Protein AF-C9J0I5-F1 (afdb_monomer)

Secondary structure (DSSP, 8-state):
--HHHHHHHHHHHT--GGGTGGGGGG-SSHHHHHHHHHHHHHHHHHHHHHHHHHHHHHHS-HHHHHH-TTHHHHHSSSHHHHHHHHHHHHHHHHHHHHHHHHHHHHHHHHTTTTTTSSGGGG---TTS--HHHHHHHHHHHHHHHHT--HHHHTT-

Structure (mmCIF, N/CA/C/O backbone):
data_AF-C9J0I5-F1
#
_entry.id   AF-C9J0I5-F1
#
loop_
_atom_site.group_PDB
_atom_site.id
_atom_site.type_symbol
_atom_site.label_atom_id
_atom_site.label_alt_id
_atom_site.label_comp_id
_atom_site.label_asym_id
_atom_site.label_entity_id
_atom_site.label_seq_id
_atom_site.pdbx_PDB_ins_code
_atom_site.Cartn_x
_atom_site.Cartn_y
_atom_site.Cartn_z
_atom_site.occupancy
_atom_site.B_iso_or_equiv
_atom_site.auth_seq_id
_atom_site.auth_comp_id
_atom_site.auth_asym_id
_atom_site.auth_atom_id
_atom_site.pdbx_PDB_model_num
ATOM 1 N N . MET A 1 1 ? -24.274 11.377 7.595 1.00 68.50 1 MET A N 1
ATOM 2 C CA . MET A 1 1 ? -23.464 10.489 6.732 1.00 68.50 1 MET A CA 1
ATOM 3 C C . MET A 1 1 ? -24.411 9.716 5.842 1.00 68.50 1 MET A C 1
ATOM 5 O O . MET A 1 1 ? -25.382 9.173 6.356 1.00 68.50 1 MET A O 1
ATOM 9 N N . ASN A 1 2 ? -24.151 9.686 4.539 1.00 88.12 2 ASN A N 1
ATOM 10 C CA . ASN A 1 2 ? -25.016 9.014 3.571 1.00 88.12 2 ASN A CA 1
ATOM 11 C C . ASN A 1 2 ? -24.309 7.731 3.111 1.00 88.12 2 ASN A C 1
ATOM 13 O O . ASN A 1 2 ? -23.084 7.645 3.186 1.00 88.12 2 ASN A O 1
ATOM 17 N N . PHE A 1 3 ? -25.047 6.739 2.608 1.00 87.75 3 PHE A N 1
ATOM 18 C CA . PHE A 1 3 ? -24.449 5.489 2.118 1.00 87.75 3 PHE A CA 1
ATOM 19 C C . PHE A 1 3 ? -23.300 5.742 1.124 1.00 87.75 3 PHE A C 1
ATOM 21 O O . PHE A 1 3 ? -22.218 5.183 1.270 1.00 87.75 3 PHE A O 1
ATOM 28 N N . ALA A 1 4 ? -23.499 6.674 0.186 1.00 87.00 4 ALA A N 1
ATOM 29 C CA . ALA A 1 4 ? -22.499 7.039 -0.814 1.00 87.00 4 ALA A CA 1
ATOM 30 C C . ALA A 1 4 ? -21.186 7.566 -0.207 1.00 87.00 4 ALA A C 1
ATOM 32 O O . ALA A 1 4 ? -20.114 7.216 -0.690 1.00 87.00 4 ALA A O 1
ATOM 33 N N . SER A 1 5 ? -21.241 8.358 0.874 1.00 83.25 5 SER A N 1
ATOM 34 C CA . SER A 1 5 ? -20.022 8.874 1.514 1.00 83.25 5 SER A CA 1
ATOM 35 C C . SER A 1 5 ? -19.250 7.772 2.241 1.00 83.25 5 SER A C 1
ATOM 37 O O . SER A 1 5 ? -18.026 7.766 2.213 1.00 83.25 5 SER A O 1
ATOM 39 N N . VAL A 1 6 ? -19.954 6.818 2.861 1.00 86.25 6 VAL A N 1
ATOM 40 C CA . VAL A 1 6 ? -19.314 5.663 3.517 1.00 86.25 6 VAL A CA 1
ATOM 41 C C . VAL A 1 6 ? -18.686 4.739 2.475 1.00 86.25 6 VAL A C 1
ATOM 43 O O . VAL A 1 6 ? -17.546 4.310 2.638 1.00 86.25 6 VAL A O 1
ATOM 46 N N . PHE A 1 7 ? -19.404 4.482 1.379 1.00 86.62 7 PHE A N 1
ATOM 47 C CA . PHE A 1 7 ? -18.900 3.681 0.271 1.00 86.62 7 PHE A CA 1
ATOM 48 C C . PHE A 1 7 ? -17.657 4.303 -0.371 1.00 86.62 7 PHE A C 1
ATOM 50 O O . PHE A 1 7 ? -16.700 3.581 -0.613 1.00 86.62 7 PHE A O 1
ATOM 57 N N . ALA A 1 8 ? -17.630 5.621 -0.596 1.00 85.94 8 ALA A N 1
ATOM 58 C CA . ALA A 1 8 ? -16.474 6.298 -1.187 1.00 85.94 8 ALA A CA 1
ATOM 59 C C . ALA A 1 8 ? -15.196 6.126 -0.343 1.00 85.94 8 ALA A C 1
ATOM 61 O O . ALA A 1 8 ? -14.138 5.801 -0.882 1.00 85.94 8 ALA A O 1
ATOM 62 N N . VAL A 1 9 ? -15.304 6.270 0.983 1.00 84.62 9 VAL A N 1
ATOM 63 C CA . VAL A 1 9 ? -14.169 6.068 1.901 1.00 84.62 9 VAL A CA 1
ATOM 64 C C . VAL A 1 9 ? -13.712 4.606 1.902 1.00 84.62 9 VAL A C 1
ATOM 66 O O . VAL A 1 9 ? -12.516 4.335 1.814 1.00 84.62 9 VAL A O 1
ATOM 69 N N . LEU A 1 10 ? -14.652 3.656 1.947 1.00 85.75 10 LEU A N 1
ATOM 70 C CA . LEU A 1 10 ? -14.333 2.226 1.911 1.00 85.75 10 LEU A CA 1
ATOM 71 C C . LEU A 1 10 ? -13.706 1.809 0.570 1.00 85.75 10 LEU A C 1
ATOM 73 O O . LEU A 1 10 ? -12.757 1.031 0.547 1.00 85.75 10 LEU A O 1
ATOM 77 N N . PHE A 1 11 ? -14.218 2.342 -0.541 1.00 86.44 11 PHE A N 1
ATOM 78 C CA . PHE A 1 11 ? -13.747 2.035 -1.887 1.00 86.44 11 PHE A CA 1
ATOM 79 C C . PHE A 1 11 ? -12.290 2.443 -2.077 1.00 86.44 11 PHE A C 1
ATOM 81 O O . PHE A 1 11 ? -11.522 1.652 -2.620 1.00 86.44 11 PHE A O 1
ATOM 88 N N . ASN A 1 12 ? -11.894 3.616 -1.570 1.00 83.94 12 ASN A N 1
ATOM 89 C CA . ASN A 1 12 ? -10.499 4.055 -1.601 1.00 83.94 12 ASN A CA 1
ATOM 90 C C . ASN A 1 12 ? -9.573 3.028 -0.915 1.00 83.94 12 ASN A C 1
ATOM 92 O O . ASN A 1 12 ? -8.552 2.641 -1.481 1.00 83.94 12 ASN A O 1
ATOM 96 N N . GLY A 1 13 ? -9.990 2.469 0.229 1.00 82.06 13 GLY A N 1
ATOM 97 C CA . GLY A 1 13 ? -9.250 1.406 0.923 1.00 82.06 13 GLY A CA 1
ATOM 98 C C . GLY A 1 13 ? -9.076 0.106 0.123 1.00 82.06 13 GLY A C 1
ATOM 99 O O . GLY A 1 13 ? -8.112 -0.622 0.344 1.00 82.06 13 GLY A O 1
ATOM 100 N N . CYS A 1 14 ? -9.966 -0.172 -0.832 1.00 83.94 14 CYS A N 1
ATOM 101 C CA . CYS A 1 14 ? -9.896 -1.342 -1.715 1.00 83.94 14 CYS A CA 1
ATOM 102 C C . CYS A 1 14 ? -9.103 -1.090 -3.010 1.00 83.94 14 CYS A C 1
ATOM 104 O O . CYS A 1 14 ? -8.940 -2.007 -3.822 1.00 83.94 14 CYS A O 1
ATOM 106 N N . THR A 1 15 ? -8.633 0.138 -3.241 1.00 82.69 15 THR A N 1
ATOM 107 C CA . THR A 1 15 ? -7.784 0.444 -4.397 1.00 82.69 15 THR A CA 1
ATOM 108 C C . THR A 1 15 ? -6.390 -0.185 -4.243 1.00 82.69 15 THR A C 1
ATOM 110 O O . THR A 1 15 ? -6.024 -0.699 -3.189 1.00 82.69 15 THR A O 1
ATOM 113 N N . GLY A 1 16 ? -5.596 -0.205 -5.320 1.00 80.62 16 GLY A N 1
ATOM 114 C CA . GLY A 1 16 ? -4.205 -0.689 -5.270 1.00 80.62 16 GLY A CA 1
ATOM 115 C C . GLY A 1 16 ? -3.961 -2.087 -5.847 1.00 80.62 16 GLY A C 1
ATOM 116 O O . GLY A 1 16 ? -2.824 -2.549 -5.871 1.00 80.62 16 GLY A O 1
ATOM 117 N N . ILE A 1 17 ? -4.983 -2.727 -6.420 1.00 85.12 17 ILE A N 1
ATOM 118 C CA . ILE A 1 17 ? -4.878 -4.020 -7.130 1.00 85.12 17 ILE A CA 1
ATOM 119 C C . ILE A 1 17 ? -3.783 -3.994 -8.220 1.00 85.12 17 ILE A C 1
ATOM 121 O O . ILE A 1 17 ? -3.106 -4.993 -8.464 1.00 85.12 17 ILE A O 1
ATOM 125 N N . MET A 1 18 ? -3.562 -2.832 -8.845 1.00 82.44 18 MET A N 1
ATOM 126 C CA . MET A 1 18 ? -2.569 -2.643 -9.908 1.00 82.44 18 MET A CA 1
ATOM 127 C C . MET A 1 18 ? -1.119 -2.543 -9.410 1.00 82.44 18 MET A C 1
ATOM 129 O O . MET A 1 18 ? -0.202 -2.606 -10.228 1.00 82.44 18 MET A O 1
ATOM 133 N N . ALA A 1 19 ? -0.871 -2.441 -8.099 1.00 78.56 19 ALA A N 1
ATOM 134 C CA . ALA A 1 19 ? 0.490 -2.338 -7.564 1.00 78.56 19 ALA A CA 1
ATOM 135 C C . ALA A 1 19 ? 1.371 -3.537 -7.971 1.00 78.56 19 ALA A C 1
ATOM 137 O O . ALA A 1 19 ? 2.539 -3.354 -8.308 1.00 78.56 19 ALA A O 1
ATOM 138 N N . GLY A 1 20 ? 0.797 -4.746 -8.032 1.00 77.12 20 GLY A N 1
ATOM 139 C CA . GLY A 1 20 ? 1.503 -5.944 -8.503 1.00 77.12 20 GLY A CA 1
ATOM 140 C C . GLY A 1 20 ? 1.821 -5.922 -10.005 1.00 77.12 20 GLY A C 1
ATOM 141 O O . GLY A 1 20 ? 2.883 -6.382 -10.421 1.00 77.12 20 GLY A O 1
ATOM 142 N N . ALA A 1 21 ? 0.947 -5.333 -10.825 1.00 81.94 21 ALA A N 1
ATOM 143 C CA . ALA A 1 21 ? 1.158 -5.211 -12.270 1.00 81.94 21 ALA A CA 1
ATOM 144 C C . ALA A 1 21 ? 2.242 -4.174 -12.617 1.00 81.94 21 ALA A C 1
ATOM 146 O O . ALA A 1 21 ? 3.008 -4.373 -13.563 1.00 81.94 21 ALA A O 1
ATOM 147 N N . ASN A 1 22 ? 2.374 -3.118 -11.808 1.00 80.25 22 ASN A N 1
ATOM 148 C CA . ASN A 1 22 ? 3.390 -2.069 -11.978 1.00 80.25 22 ASN A CA 1
ATOM 149 C C . ASN A 1 22 ? 4.833 -2.587 -11.838 1.00 80.25 22 ASN A C 1
ATOM 151 O O . ASN A 1 22 ? 5.783 -1.904 -12.222 1.00 80.25 22 ASN A O 1
ATOM 155 N N . MET A 1 23 ? 5.013 -3.793 -11.294 1.00 77.94 23 MET A N 1
ATOM 156 C CA . MET A 1 23 ? 6.313 -4.445 -11.138 1.00 77.94 23 MET A CA 1
ATOM 157 C C . MET A 1 23 ? 6.523 -5.615 -12.107 1.00 77.94 23 MET A C 1
ATOM 159 O O . MET A 1 23 ? 7.540 -6.291 -12.014 1.00 77.94 23 MET A O 1
ATOM 163 N N . SER A 1 24 ? 5.605 -5.823 -13.059 1.00 80.19 24 SER A N 1
ATOM 164 C CA . SER A 1 24 ? 5.582 -6.956 -14.001 1.00 80.19 24 SER A CA 1
ATOM 165 C C . SER A 1 24 ? 6.903 -7.231 -14.725 1.00 80.19 24 SER A C 1
ATOM 167 O O . SER A 1 24 ? 7.246 -8.395 -14.914 1.00 80.19 24 SER A O 1
ATOM 169 N N . GLY A 1 25 ? 7.668 -6.191 -15.072 1.00 77.00 25 GLY A N 1
ATOM 170 C CA . GLY A 1 25 ? 8.969 -6.319 -15.743 1.00 77.00 25 GLY A CA 1
ATOM 171 C C . GLY A 1 25 ? 10.088 -6.943 -14.898 1.00 77.00 25 GLY A C 1
ATOM 172 O O . GLY A 1 25 ? 11.123 -7.304 -15.447 1.00 77.00 25 GLY A O 1
ATOM 173 N N . GLU A 1 26 ? 9.891 -7.084 -13.586 1.00 78.56 26 GLU A N 1
ATOM 174 C CA . GLU A 1 26 ? 10.854 -7.696 -12.656 1.00 78.56 26 GLU A CA 1
ATOM 175 C C . GLU A 1 26 ? 10.429 -9.095 -12.187 1.00 78.56 26 GLU A C 1
ATOM 177 O O . GLU A 1 26 ? 11.169 -9.760 -11.460 1.00 78.56 26 GLU A O 1
ATOM 182 N N . LEU A 1 27 ? 9.242 -9.566 -12.583 1.00 85.38 27 LEU A N 1
ATOM 183 C CA . LEU A 1 27 ? 8.798 -10.913 -12.245 1.00 85.38 27 LEU A CA 1
ATOM 184 C C . LEU A 1 27 ? 9.441 -11.946 -13.169 1.00 85.38 27 LEU A C 1
ATOM 186 O O . LEU A 1 27 ? 9.530 -11.757 -14.377 1.00 85.38 27 LEU A O 1
ATOM 190 N N . LYS A 1 28 ? 9.798 -13.097 -12.589 1.00 86.44 28 LYS A N 1
ATOM 191 C CA . LYS A 1 28 ? 10.285 -14.260 -13.340 1.00 86.44 28 LYS A CA 1
ATOM 192 C C . LYS A 1 28 ? 9.255 -14.761 -14.365 1.00 86.44 28 LYS A C 1
ATOM 194 O O . LYS A 1 28 ? 9.629 -15.030 -15.496 1.00 86.44 28 LYS A O 1
ATOM 199 N N . ASP A 1 29 ? 7.979 -14.847 -13.968 1.00 91.69 29 ASP A N 1
ATOM 200 C CA . ASP A 1 29 ? 6.869 -15.358 -14.792 1.00 91.69 29 ASP A CA 1
ATOM 201 C C . ASP A 1 29 ? 5.603 -14.477 -14.643 1.00 91.69 29 ASP A C 1
ATOM 203 O O . ASP A 1 29 ? 4.659 -14.842 -13.926 1.00 91.69 29 ASP A O 1
ATOM 207 N N . PRO A 1 30 ? 5.544 -13.298 -15.293 1.00 88.50 30 PRO A N 1
ATOM 208 C CA . PRO A 1 30 ? 4.487 -12.307 -15.063 1.00 88.50 30 PRO A CA 1
ATOM 209 C C . PRO A 1 30 ? 3.085 -12.819 -15.428 1.00 88.50 30 PRO A C 1
ATOM 211 O O . PRO A 1 30 ? 2.136 -12.591 -14.678 1.00 88.50 30 PRO A O 1
ATOM 214 N N . SER A 1 31 ? 2.954 -13.575 -16.524 1.00 89.62 31 SER A N 1
ATOM 215 C CA . SER A 1 31 ? 1.661 -14.048 -17.046 1.00 89.62 31 SER A CA 1
ATOM 216 C C . SER A 1 31 ? 0.891 -14.952 -16.080 1.00 89.62 31 SER A C 1
ATOM 218 O O . SER A 1 31 ? -0.332 -15.024 -16.155 1.00 89.62 31 SER A O 1
ATOM 220 N N . ARG A 1 32 ? 1.587 -15.638 -15.164 1.00 91.06 32 ARG A N 1
ATOM 221 C CA . ARG A 1 32 ? 0.963 -16.485 -14.135 1.00 91.06 32 ARG A CA 1
ATOM 222 C C . ARG A 1 32 ? 0.955 -15.815 -12.764 1.00 91.06 32 ARG A C 1
ATOM 224 O O . ARG A 1 32 ? -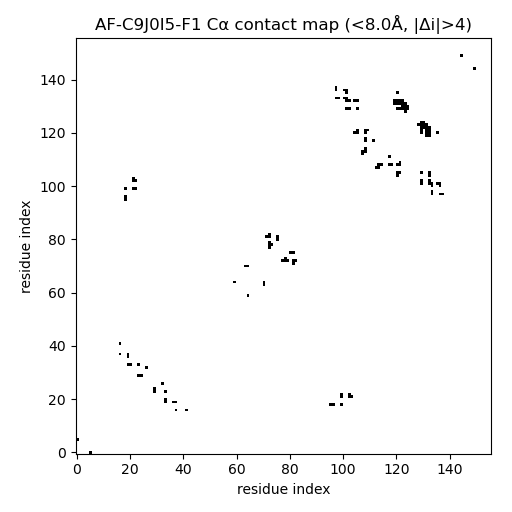0.022 -15.947 -12.030 1.00 91.06 32 ARG A O 1
ATOM 231 N N . ALA A 1 33 ? 2.029 -15.113 -12.412 1.00 91.50 33 ALA A N 1
ATOM 232 C CA . ALA A 1 33 ? 2.194 -14.550 -11.079 1.00 91.50 33 ALA A CA 1
ATOM 233 C C . ALA A 1 33 ? 1.265 -13.356 -10.809 1.00 91.50 33 ALA A C 1
ATOM 235 O O . ALA A 1 33 ? 0.742 -13.254 -9.702 1.00 91.50 33 ALA A O 1
ATOM 236 N N . ILE A 1 34 ? 1.006 -12.501 -11.806 1.00 92.06 34 ILE A N 1
ATOM 237 C CA . ILE A 1 34 ? 0.085 -11.362 -11.662 1.00 92.06 34 ILE A CA 1
ATOM 238 C C . ILE A 1 34 ? -1.342 -11.839 -11.345 1.00 92.06 34 ILE A C 1
ATOM 240 O O . ILE A 1 34 ? -1.840 -11.487 -10.277 1.00 92.06 34 ILE A O 1
ATOM 244 N N . PRO A 1 35 ? -2.007 -12.668 -12.180 1.00 91.88 35 PRO A N 1
ATOM 245 C CA . PRO A 1 35 ? -3.392 -13.053 -11.909 1.00 91.88 35 PRO A CA 1
ATOM 246 C C . PRO A 1 35 ? -3.532 -13.840 -10.603 1.00 91.88 35 PRO A C 1
ATOM 248 O O . PRO A 1 35 ? -4.456 -13.587 -9.832 1.00 91.88 35 PRO A O 1
ATOM 251 N N . LEU A 1 36 ? -2.602 -14.756 -10.315 1.00 92.81 36 LEU A N 1
ATOM 252 C CA . LEU A 1 36 ? -2.660 -15.563 -9.099 1.00 92.81 36 LEU A CA 1
ATOM 253 C C . LEU A 1 36 ? -2.421 -14.713 -7.843 1.00 92.81 36 LEU A C 1
ATOM 255 O O . LEU A 1 36 ? -3.184 -14.808 -6.885 1.00 92.81 36 LEU A O 1
ATOM 259 N N . GLY A 1 37 ? -1.396 -13.857 -7.860 1.00 92.75 37 GLY A N 1
ATOM 260 C CA . GLY A 1 37 ? -1.078 -12.973 -6.742 1.00 92.75 37 GLY A CA 1
ATOM 261 C C . GLY A 1 37 ? -2.207 -11.989 -6.455 1.00 92.75 37 GLY A C 1
ATOM 262 O O . GLY A 1 37 ? -2.608 -11.835 -5.304 1.00 92.75 37 GLY A O 1
ATOM 263 N N . THR A 1 38 ? -2.776 -11.382 -7.498 1.00 92.75 38 THR A N 1
ATOM 264 C CA . THR A 1 38 ? -3.878 -10.429 -7.360 1.00 92.75 38 THR A CA 1
ATOM 265 C C . THR A 1 38 ? -5.139 -11.074 -6.782 1.00 92.75 38 THR A C 1
ATOM 267 O O . THR A 1 38 ? -5.712 -10.527 -5.843 1.00 92.75 38 THR A O 1
ATOM 270 N N . ILE A 1 39 ? -5.566 -12.236 -7.288 1.00 93.25 39 ILE A N 1
ATOM 271 C CA . ILE A 1 39 ? -6.778 -12.911 -6.789 1.00 93.25 39 ILE A CA 1
ATOM 272 C C . ILE A 1 39 ? -6.604 -13.332 -5.327 1.00 93.25 39 ILE A C 1
ATOM 274 O O . ILE A 1 39 ? -7.499 -13.103 -4.512 1.00 93.25 39 ILE A O 1
ATOM 278 N N . VAL A 1 40 ? -5.448 -13.906 -4.977 1.00 94.56 40 VAL A N 1
ATOM 279 C CA . VAL A 1 40 ? -5.157 -14.319 -3.595 1.00 94.56 40 VAL A CA 1
ATOM 280 C C . VAL A 1 40 ? -5.112 -13.108 -2.662 1.00 94.56 40 VAL A C 1
ATOM 282 O O . VAL A 1 40 ? -5.695 -13.161 -1.581 1.00 94.56 40 VAL A O 1
ATOM 285 N N . ALA A 1 41 ? -4.484 -12.006 -3.082 1.00 92.62 41 ALA A N 1
ATOM 286 C CA . ALA A 1 41 ? -4.425 -10.781 -2.290 1.00 92.62 41 ALA A CA 1
ATOM 287 C C . ALA A 1 41 ? -5.820 -10.191 -2.039 1.00 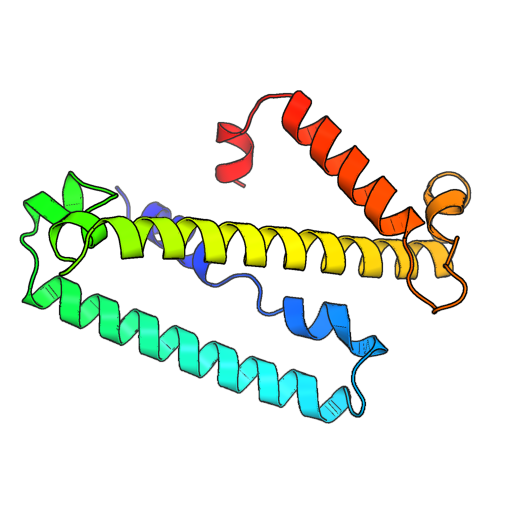92.62 41 ALA A C 1
ATOM 289 O O . ALA A 1 41 ? -6.142 -9.880 -0.895 1.00 92.62 41 ALA A O 1
ATOM 290 N N . VAL A 1 42 ? -6.663 -10.094 -3.074 1.00 92.62 42 VAL A N 1
ATOM 291 C CA . VAL A 1 42 ? -8.040 -9.581 -2.952 1.00 92.62 42 VAL A CA 1
ATOM 292 C C . VAL A 1 42 ? -8.895 -10.479 -2.058 1.00 92.62 42 VAL A C 1
ATOM 294 O O . VAL A 1 42 ? -9.627 -9.981 -1.206 1.00 92.62 42 VAL A O 1
ATOM 297 N N . ALA A 1 43 ? -8.794 -11.802 -2.207 1.00 94.31 43 ALA A N 1
ATOM 298 C CA . ALA A 1 43 ? -9.525 -12.736 -1.353 1.00 94.31 43 ALA A CA 1
ATOM 299 C C . ALA A 1 43 ? -9.091 -12.619 0.118 1.00 94.31 43 ALA A C 1
ATOM 301 O O . ALA A 1 43 ? -9.932 -12.618 1.019 1.00 94.31 43 ALA A O 1
ATOM 302 N N . TYR A 1 44 ? -7.786 -12.479 0.361 1.00 94.81 44 TYR A N 1
ATOM 303 C CA . TYR A 1 44 ? -7.234 -12.319 1.702 1.00 94.81 44 TYR A CA 1
ATOM 304 C C . TYR A 1 44 ? -7.681 -11.006 2.359 1.00 94.81 44 TYR A C 1
ATOM 306 O O . TYR A 1 44 ? -8.171 -11.029 3.488 1.00 94.81 44 TYR A O 1
ATOM 314 N N . THR A 1 45 ? -7.574 -9.867 1.666 1.00 93.31 45 THR A N 1
ATOM 315 C CA . THR A 1 45 ? -8.003 -8.571 2.220 1.00 93.31 45 THR A CA 1
ATOM 316 C C . THR A 1 45 ? -9.507 -8.526 2.459 1.00 93.31 45 THR A C 1
ATOM 318 O O . THR A 1 45 ? -9.936 -8.053 3.511 1.00 93.31 45 THR A O 1
ATOM 321 N N . PHE A 1 46 ? -10.305 -9.091 1.548 1.00 93.00 46 PHE A N 1
ATOM 322 C CA . PHE A 1 46 ? -11.748 -9.230 1.730 1.00 93.00 46 PHE A CA 1
ATOM 323 C C . PHE A 1 46 ? -12.083 -10.017 3.002 1.00 93.00 46 PHE A C 1
ATOM 325 O O . PHE A 1 46 ? -12.884 -9.561 3.820 1.00 93.00 46 PHE A O 1
ATOM 332 N N . PHE A 1 47 ? -11.432 -11.165 3.210 1.00 96.12 47 PHE A N 1
ATOM 333 C CA . PHE A 1 47 ? -11.635 -11.975 4.409 1.00 96.12 47 PHE A CA 1
ATOM 334 C C . PHE A 1 47 ? -11.267 -11.214 5.690 1.00 96.12 47 PHE A C 1
ATOM 336 O O . PHE A 1 47 ? -12.047 -11.203 6.642 1.00 96.12 47 PHE A O 1
ATOM 343 N N . VAL A 1 48 ? -10.117 -10.533 5.708 1.00 94.50 48 VAL A N 1
ATOM 344 C CA . VAL A 1 48 ? -9.669 -9.743 6.867 1.00 94.50 48 VAL A CA 1
ATOM 345 C C . VAL A 1 48 ? -10.644 -8.601 7.179 1.00 94.50 48 VAL A C 1
ATOM 347 O O . VAL A 1 48 ? -10.979 -8.397 8.345 1.00 94.50 48 VAL A O 1
ATOM 350 N N . TYR A 1 49 ? -11.149 -7.887 6.169 1.00 92.62 49 TYR A N 1
ATOM 351 C CA . TYR A 1 49 ? -12.131 -6.817 6.373 1.00 92.62 49 TYR A CA 1
ATOM 352 C C . TYR A 1 49 ? -13.460 -7.328 6.927 1.00 92.62 49 TYR A C 1
ATOM 354 O O . TYR A 1 49 ? -13.991 -6.733 7.865 1.00 92.62 49 TYR A O 1
ATOM 362 N N . VAL A 1 50 ? -13.976 -8.443 6.404 1.00 94.25 50 VAL A N 1
ATOM 363 C CA . VAL A 1 50 ? -15.209 -9.061 6.915 1.00 94.25 50 VAL A CA 1
ATOM 364 C C . VAL A 1 50 ? -15.022 -9.533 8.358 1.00 94.25 50 VAL A C 1
ATOM 366 O O . VAL A 1 50 ? -15.882 -9.286 9.204 1.00 94.25 50 VAL A O 1
ATOM 369 N N . LEU A 1 51 ? -13.886 -10.162 8.663 1.00 95.50 51 LEU A N 1
ATOM 370 C CA . LEU A 1 51 ? -13.571 -10.614 10.014 1.00 95.50 51 LEU A CA 1
ATOM 371 C C . LEU A 1 51 ? -13.518 -9.440 11.003 1.00 95.50 51 LEU A C 1
ATOM 373 O O . LEU A 1 51 ? -14.161 -9.497 12.050 1.00 95.50 51 LEU A O 1
ATOM 377 N N . LEU A 1 52 ? -12.801 -8.364 10.663 1.00 92.06 52 LEU A N 1
ATOM 378 C CA . LEU A 1 52 ? -12.723 -7.167 11.505 1.00 92.06 52 LEU A CA 1
ATOM 379 C C . LEU A 1 52 ? -14.093 -6.510 11.691 1.00 92.06 52 LEU A C 1
ATOM 381 O O . LEU A 1 52 ? -14.424 -6.127 12.809 1.00 92.06 52 LEU A O 1
ATOM 385 N N . PHE A 1 53 ? -14.910 -6.436 10.636 1.00 91.44 53 PHE A N 1
ATOM 386 C CA . PHE A 1 53 ? -16.269 -5.902 10.721 1.00 91.44 53 PHE A CA 1
ATOM 387 C C . PHE A 1 53 ? -17.114 -6.653 11.758 1.00 91.44 53 PHE A C 1
ATOM 389 O O . PHE A 1 53 ? -17.709 -6.027 12.636 1.00 91.44 53 PHE A O 1
ATOM 396 N N . PHE A 1 54 ? -17.127 -7.989 11.707 1.00 94.00 54 PHE A N 1
ATOM 397 C CA . PHE A 1 54 ? -17.870 -8.789 12.681 1.00 94.00 54 PHE A CA 1
ATOM 398 C C . PHE A 1 54 ? -17.301 -8.648 14.097 1.00 94.00 54 PHE A C 1
ATOM 400 O O . PHE A 1 54 ? -18.060 -8.403 15.033 1.00 94.00 54 PHE A O 1
ATOM 407 N N . LEU A 1 55 ? -15.979 -8.745 14.269 1.00 92.38 55 LEU A N 1
ATOM 408 C CA . LEU A 1 55 ? -15.344 -8.638 15.587 1.00 92.38 55 LEU A CA 1
ATOM 409 C C . LEU A 1 55 ? -15.601 -7.277 16.248 1.00 92.38 55 LEU A C 1
ATOM 411 O O . LEU A 1 55 ? -15.978 -7.227 17.422 1.00 92.38 55 LEU A O 1
ATOM 415 N N . SER A 1 56 ? -15.453 -6.182 15.500 1.00 89.94 56 SER A N 1
ATOM 416 C CA . SER A 1 56 ? -15.751 -4.835 15.992 1.00 89.94 56 SER A CA 1
ATOM 417 C C . SER A 1 56 ? -17.241 -4.652 16.280 1.00 89.94 56 SER A C 1
ATOM 419 O O . SER A 1 56 ? -17.580 -4.044 17.291 1.00 89.94 56 SER A O 1
ATOM 421 N N . SER A 1 57 ? -18.136 -5.222 15.465 1.00 90.12 57 SER A N 1
ATOM 422 C CA . SER A 1 57 ? -19.582 -5.124 15.698 1.00 90.12 57 SER A CA 1
ATOM 423 C C . SER A 1 57 ? -20.056 -5.877 16.945 1.00 90.12 57 SER A C 1
ATOM 425 O O . SER A 1 57 ? -21.048 -5.461 17.538 1.00 90.12 57 SER A O 1
ATOM 427 N N . PHE A 1 58 ? -19.406 -6.981 17.328 1.00 89.88 58 PHE A N 1
ATOM 428 C CA . PHE A 1 58 ? -19.774 -7.740 18.531 1.00 89.88 58 PHE A CA 1
ATOM 429 C C . PHE A 1 58 ? -19.129 -7.205 19.816 1.00 89.88 58 PHE A C 1
ATOM 431 O O . PHE A 1 58 ? -19.647 -7.464 20.898 1.00 89.88 58 PHE A O 1
ATOM 438 N N . THR A 1 59 ? -18.008 -6.485 19.708 1.00 88.19 59 THR A N 1
ATOM 439 C CA . THR A 1 59 ? -17.187 -6.094 20.869 1.00 88.19 59 THR A CA 1
ATOM 440 C C . THR A 1 59 ? -17.313 -4.612 21.232 1.00 88.19 59 THR A C 1
ATOM 442 O O . THR A 1 59 ? -17.102 -4.256 22.389 1.00 88.19 59 THR A O 1
ATOM 445 N N . CYS A 1 60 ? -17.622 -3.729 20.276 1.00 86.81 60 CYS A N 1
ATOM 446 C CA . CYS A 1 60 ? -17.571 -2.279 20.484 1.00 86.81 60 CYS A CA 1
ATOM 447 C C . CYS A 1 60 ? -18.959 -1.635 20.543 1.00 86.81 60 CYS A C 1
ATOM 449 O O . CYS A 1 60 ? -19.825 -1.914 19.713 1.00 86.81 60 CYS A O 1
ATOM 451 N N . ASP A 1 61 ? -19.131 -0.692 21.473 1.00 88.69 61 ASP A N 1
ATOM 452 C CA . ASP A 1 61 ? -20.329 0.139 21.546 1.00 88.69 61 ASP A CA 1
ATOM 453 C C . ASP A 1 61 ? -20.451 1.086 20.348 1.00 88.69 61 ASP A C 1
ATOM 455 O O . ASP A 1 61 ? -19.472 1.625 19.819 1.00 88.69 61 ASP A O 1
ATOM 459 N N . ARG A 1 62 ? -21.698 1.346 19.946 1.00 85.88 62 ARG A N 1
ATOM 460 C CA . ARG A 1 62 ? -22.005 2.188 18.783 1.00 85.88 62 ARG A CA 1
ATOM 461 C C . ARG A 1 62 ? -21.537 3.635 18.955 1.00 85.88 62 ARG A C 1
ATOM 463 O O . ARG A 1 62 ? -21.185 4.265 17.965 1.00 85.88 62 ARG A O 1
ATOM 470 N N . THR A 1 63 ? -21.543 4.151 20.181 1.00 85.31 63 THR A N 1
ATOM 471 C CA . THR A 1 63 ? -21.072 5.507 20.500 1.00 85.31 63 THR A CA 1
ATOM 472 C C . THR A 1 63 ? -19.564 5.621 20.299 1.00 85.31 63 THR A C 1
ATOM 474 O O . THR A 1 63 ? -19.112 6.518 19.593 1.00 85.31 63 THR A O 1
ATOM 477 N N . LEU A 1 64 ? -18.797 4.644 20.796 1.00 86.31 64 LEU A N 1
ATOM 478 C CA . LEU A 1 64 ? -17.345 4.577 20.612 1.00 86.31 64 LEU A CA 1
ATOM 479 C C . LEU A 1 64 ? -16.962 4.556 19.122 1.00 86.31 64 LEU A C 1
ATOM 481 O O . LEU A 1 64 ? -16.072 5.288 18.704 1.00 86.31 64 LEU A O 1
ATOM 485 N N . LEU A 1 65 ? -17.671 3.764 18.309 1.00 84.81 65 LEU A N 1
ATOM 486 C CA . LEU A 1 65 ? -17.425 3.657 16.864 1.00 84.81 65 LEU A CA 1
ATOM 487 C C . LEU A 1 65 ? -17.777 4.928 16.070 1.00 84.81 65 LEU A C 1
ATOM 489 O O . LEU A 1 65 ? -17.309 5.086 14.944 1.00 84.81 65 LEU A O 1
ATOM 493 N N . GLN A 1 66 ? -18.636 5.799 16.605 1.00 84.31 66 GLN A N 1
ATOM 494 C CA . GLN A 1 66 ? -19.060 7.033 15.932 1.00 84.31 66 GLN A CA 1
ATOM 495 C C . GLN A 1 66 ? -18.202 8.238 16.309 1.00 84.31 66 GLN A C 1
ATOM 497 O O . GLN A 1 66 ? -18.000 9.119 15.474 1.00 84.31 66 GLN A O 1
ATOM 502 N N . GLU A 1 67 ? -17.725 8.287 17.551 1.00 84.56 67 GLU A N 1
ATOM 503 C CA . GLU A 1 67 ? -17.016 9.450 18.083 1.00 84.56 67 GLU A CA 1
ATOM 504 C C . GLU A 1 67 ? -15.492 9.320 17.974 1.00 84.56 67 GLU A C 1
ATOM 506 O O . GLU A 1 67 ? -14.813 10.334 17.802 1.00 84.56 67 GLU A O 1
ATOM 511 N N . ASP A 1 68 ? -14.945 8.099 18.020 1.00 85.75 68 ASP A N 1
ATOM 512 C CA . ASP A 1 68 ? -13.498 7.878 18.059 1.00 85.75 68 ASP A CA 1
ATOM 513 C C . ASP A 1 68 ? -12.967 7.165 16.802 1.00 85.75 68 ASP A C 1
ATOM 515 O O . ASP A 1 68 ? -13.043 5.945 16.646 1.00 85.75 68 ASP A O 1
ATOM 519 N N . TYR A 1 69 ? -12.333 7.932 15.908 1.00 81.56 69 TYR A N 1
ATOM 520 C CA . TYR A 1 69 ? -11.609 7.389 14.748 1.00 81.56 69 TYR A CA 1
ATOM 521 C C . TYR A 1 69 ? -10.429 6.484 15.144 1.00 81.56 69 TYR A C 1
ATOM 523 O O . TYR A 1 69 ? -9.981 5.654 14.351 1.00 81.56 69 TYR A O 1
ATOM 531 N N . GLY A 1 70 ? -9.911 6.640 16.361 1.00 83.69 70 GLY A N 1
ATOM 532 C CA . GLY A 1 70 ? -8.826 5.861 16.935 1.00 83.69 70 GLY A CA 1
ATOM 533 C C . GLY A 1 70 ? -9.296 4.680 17.780 1.00 83.69 70 GLY A C 1
ATOM 534 O O . GLY A 1 70 ? -8.477 4.168 18.544 1.00 83.69 70 GLY A O 1
ATOM 535 N N . PHE A 1 71 ? -10.551 4.220 17.659 1.00 88.06 71 PHE A N 1
ATOM 536 C CA . PHE A 1 71 ? -11.118 3.195 18.550 1.00 88.06 71 PHE A CA 1
ATOM 537 C C . PHE A 1 71 ? -10.249 1.930 18.670 1.00 88.06 71 PHE A C 1
ATOM 539 O O . PHE A 1 71 ? -10.126 1.375 19.759 1.00 88.06 71 PHE A O 1
ATOM 546 N N . PHE A 1 72 ? -9.545 1.520 17.604 1.00 86.56 72 PHE A N 1
ATOM 547 C CA . PHE A 1 72 ? -8.593 0.399 17.642 1.00 86.56 72 PHE A CA 1
ATOM 548 C C . PHE A 1 72 ? -7.502 0.549 18.713 1.00 86.56 72 PHE A C 1
ATOM 550 O O . PHE A 1 72 ? -7.046 -0.446 19.274 1.00 86.56 72 PHE A O 1
ATOM 557 N N . ARG A 1 73 ? -7.091 1.780 19.035 1.00 86.06 73 ARG A N 1
ATOM 558 C CA . ARG A 1 73 ? -6.130 2.065 20.106 1.00 86.06 73 ARG A CA 1
ATOM 559 C C . ARG A 1 73 ? -6.711 1.767 21.490 1.00 86.06 73 ARG A C 1
ATOM 561 O O . ARG A 1 73 ? -5.956 1.331 22.354 1.00 86.06 73 ARG A O 1
ATOM 568 N N . ALA A 1 74 ? -8.008 2.003 21.690 1.00 82.19 74 ALA A N 1
ATOM 569 C CA . ALA A 1 74 ? -8.687 1.830 22.974 1.00 82.19 74 ALA A CA 1
ATOM 570 C C . ALA A 1 74 ? -8.952 0.351 23.312 1.00 82.19 74 ALA A C 1
ATOM 572 O O . ALA A 1 74 ? -8.861 -0.035 24.472 1.00 82.19 74 ALA A O 1
ATOM 573 N N . ILE A 1 75 ? -9.228 -0.478 22.301 1.00 84.56 75 ILE A N 1
ATOM 574 C CA . ILE A 1 75 ? -9.442 -1.935 22.441 1.00 84.56 75 ILE A CA 1
ATOM 575 C C . ILE A 1 75 ? -8.148 -2.763 22.378 1.00 84.56 75 ILE A C 1
ATOM 577 O O . ILE A 1 75 ? -8.160 -3.946 22.716 1.00 84.56 75 ILE A O 1
ATOM 581 N N . SER A 1 76 ? -7.032 -2.186 21.926 1.00 85.56 76 SER A N 1
ATOM 582 C CA . SER A 1 76 ? -5.761 -2.912 21.824 1.00 85.56 76 SER A CA 1
ATOM 583 C C . SER A 1 76 ? -5.191 -3.254 23.201 1.00 85.56 76 SER A C 1
ATOM 585 O O . SER A 1 76 ? -5.105 -2.395 24.077 1.00 85.56 76 SER A O 1
ATOM 587 N N . LEU A 1 77 ? -4.677 -4.483 23.346 1.00 86.62 77 LEU A N 1
ATOM 588 C CA . LEU A 1 77 ? -3.929 -4.916 24.532 1.00 86.62 77 LEU A CA 1
ATOM 589 C C . LEU A 1 77 ? -2.711 -4.012 24.797 1.00 86.62 77 LEU A C 1
ATOM 591 O O . LEU A 1 77 ? -2.336 -3.782 25.944 1.00 86.62 77 LEU A O 1
ATOM 595 N N . TRP A 1 78 ? -2.102 -3.483 23.727 1.00 90.50 78 TRP A N 1
ATOM 596 C CA . TRP A 1 78 ? -1.003 -2.527 23.812 1.00 90.50 78 TRP A CA 1
ATOM 597 C C . TRP A 1 78 ? -1.206 -1.361 22.823 1.00 90.50 78 TRP A C 1
ATOM 599 O O . TRP A 1 78 ? -0.971 -1.515 21.619 1.00 90.50 78 TRP A O 1
ATOM 609 N N . PRO A 1 79 ? -1.635 -0.174 23.296 1.00 85.19 79 PRO A N 1
ATOM 610 C CA . PRO A 1 79 ? -1.987 0.965 22.438 1.00 85.19 79 PRO A CA 1
ATOM 611 C C . PRO A 1 79 ? -0.905 1.435 21.440 1.00 85.19 79 PRO A C 1
ATOM 613 O O . PRO A 1 79 ? -1.259 1.765 20.306 1.00 85.19 79 PRO A O 1
ATOM 6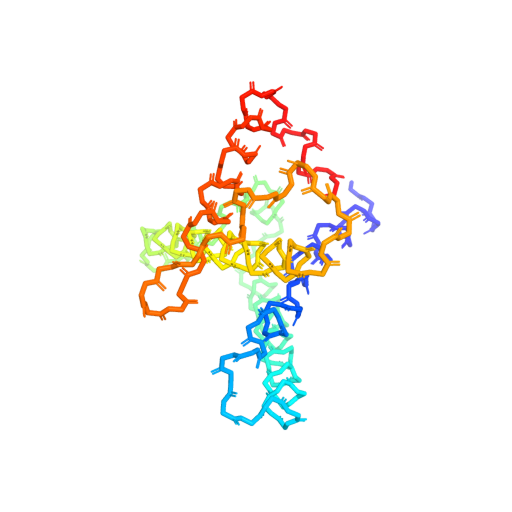16 N N . PRO A 1 80 ? 0.402 1.459 21.782 1.00 90.19 80 PRO A N 1
ATOM 617 C CA . PRO A 1 80 ? 1.458 1.850 20.843 1.00 90.19 80 PRO A CA 1
ATOM 618 C C . PRO A 1 80 ? 1.580 0.937 19.618 1.00 90.19 80 PRO A C 1
ATOM 620 O O . PRO A 1 80 ? 2.006 1.400 18.562 1.00 90.19 80 PRO A O 1
ATOM 623 N N . LEU A 1 81 ? 1.176 -0.334 19.721 1.00 91.06 81 LEU A N 1
ATOM 624 C CA . LEU A 1 81 ? 1.262 -1.291 18.616 1.00 91.06 81 LEU A CA 1
ATOM 625 C C . LEU A 1 81 ? 0.415 -0.848 17.414 1.00 91.06 81 LEU A C 1
ATOM 627 O O . LEU A 1 81 ? 0.850 -0.959 16.270 1.00 91.06 81 LEU A O 1
ATOM 631 N N . VAL A 1 82 ? -0.765 -0.281 17.682 1.00 90.62 82 VAL A N 1
ATOM 632 C CA . VAL A 1 82 ? -1.670 0.239 16.647 1.00 90.62 82 VAL A CA 1
ATOM 633 C C . VAL A 1 82 ? -1.024 1.412 15.914 1.00 90.62 82 VAL A C 1
ATOM 635 O O . VAL A 1 82 ? -1.044 1.459 14.689 1.00 90.62 82 VAL A O 1
ATOM 638 N N . LEU A 1 83 ? -0.381 2.324 16.650 1.00 90.25 83 LEU A N 1
ATOM 639 C CA . LEU A 1 83 ? 0.324 3.462 16.056 1.00 90.25 83 LEU A CA 1
ATOM 640 C C . LEU A 1 83 ? 1.486 3.001 15.173 1.00 90.25 83 LEU A C 1
ATOM 642 O O . LEU A 1 83 ? 1.611 3.466 14.042 1.00 90.25 83 LEU A O 1
ATOM 646 N N . ILE A 1 84 ? 2.298 2.055 15.652 1.00 93.06 84 ILE A N 1
ATOM 647 C CA . ILE A 1 84 ? 3.401 1.479 14.870 1.00 93.06 84 ILE A CA 1
ATOM 648 C C . ILE A 1 84 ? 2.867 0.836 13.584 1.00 93.06 84 ILE A C 1
ATOM 650 O O . ILE A 1 84 ? 3.429 1.065 12.515 1.00 93.06 84 ILE A O 1
ATOM 654 N N . GLY A 1 85 ? 1.760 0.091 13.664 1.00 92.06 85 GLY A N 1
ATOM 655 C CA . GLY A 1 85 ? 1.115 -0.520 12.501 1.00 92.06 85 GLY A CA 1
ATOM 656 C C . GLY A 1 85 ? 0.620 0.506 11.478 1.00 92.06 85 GLY A C 1
ATOM 657 O O . GLY A 1 85 ? 0.852 0.333 10.279 1.00 92.06 85 GLY A O 1
ATOM 658 N N . ILE A 1 86 ? 0.002 1.598 11.939 1.00 91.56 86 ILE A N 1
ATOM 659 C CA . ILE A 1 86 ? -0.449 2.700 11.074 1.00 91.56 86 ILE A CA 1
ATOM 660 C C . ILE A 1 86 ? 0.746 3.331 10.351 1.00 91.56 86 ILE A C 1
ATOM 662 O O . ILE A 1 86 ? 0.719 3.450 9.127 1.00 91.56 86 ILE A O 1
ATOM 666 N N . TYR A 1 87 ? 1.818 3.675 11.073 1.00 92.56 87 TYR A N 1
ATOM 667 C CA . TYR A 1 87 ? 3.017 4.259 10.464 1.00 92.56 87 TYR A CA 1
ATOM 668 C C . TYR A 1 87 ? 3.704 3.297 9.492 1.00 92.56 87 TYR A C 1
ATOM 670 O O . TYR A 1 87 ? 4.065 3.703 8.389 1.00 92.56 87 TYR A O 1
ATOM 678 N N . ALA A 1 88 ? 3.851 2.023 9.861 1.00 94.38 88 ALA A N 1
ATOM 679 C CA . ALA A 1 88 ? 4.464 1.012 9.004 1.00 94.38 88 ALA A CA 1
ATOM 680 C C . ALA A 1 88 ? 3.670 0.813 7.702 1.00 94.38 88 ALA A C 1
ATOM 682 O O . ALA A 1 88 ? 4.253 0.800 6.617 1.00 94.38 88 ALA A O 1
ATOM 683 N N . THR A 1 89 ? 2.340 0.726 7.798 1.00 91.25 89 THR A N 1
ATOM 684 C CA . THR A 1 89 ? 1.458 0.555 6.634 1.00 91.25 89 THR A CA 1
ATOM 685 C C . THR A 1 89 ? 1.470 1.797 5.746 1.00 91.25 89 THR A C 1
ATOM 687 O O . THR A 1 89 ? 1.629 1.676 4.533 1.00 91.25 89 THR A O 1
ATOM 690 N N . ALA A 1 90 ? 1.379 2.994 6.333 1.00 91.44 90 ALA A N 1
ATOM 691 C CA . ALA A 1 90 ? 1.414 4.252 5.589 1.00 91.44 90 ALA A CA 1
ATOM 692 C C . ALA A 1 90 ? 2.747 4.449 4.845 1.00 91.44 90 ALA A C 1
ATOM 694 O O . ALA A 1 90 ? 2.755 4.806 3.665 1.00 91.44 90 ALA A O 1
ATOM 695 N N . LEU A 1 91 ? 3.877 4.164 5.502 1.00 91.81 91 LEU A N 1
ATOM 696 C CA . LEU A 1 91 ? 5.200 4.229 4.877 1.00 91.81 91 LEU A CA 1
ATOM 697 C C . LEU A 1 91 ? 5.347 3.199 3.752 1.00 91.81 91 LEU A C 1
ATOM 699 O O . LEU A 1 91 ? 5.835 3.541 2.675 1.00 91.81 91 LEU A O 1
ATOM 703 N N . SER A 1 92 ? 4.893 1.962 3.974 1.00 91.12 92 SER A N 1
ATOM 704 C CA . SER A 1 92 ? 4.936 0.904 2.960 1.00 91.12 92 SER A CA 1
ATOM 705 C C . SER A 1 92 ? 4.098 1.259 1.725 1.00 91.12 92 SER A C 1
ATOM 707 O O . SER A 1 92 ? 4.597 1.174 0.600 1.00 91.12 92 SER A O 1
ATOM 709 N N . ALA A 1 93 ? 2.867 1.743 1.921 1.00 88.19 93 ALA A N 1
ATOM 710 C CA . ALA A 1 93 ? 1.975 2.156 0.838 1.00 88.19 93 ALA A CA 1
ATOM 711 C C . ALA A 1 93 ? 2.531 3.355 0.047 1.00 88.19 93 ALA A C 1
ATOM 713 O O . ALA A 1 93 ? 2.489 3.362 -1.188 1.00 88.19 93 ALA A O 1
ATOM 714 N N . SER A 1 94 ? 3.112 4.336 0.747 1.00 88.75 94 SER A N 1
ATOM 715 C CA . SER A 1 94 ? 3.760 5.502 0.134 1.00 88.75 94 SER A CA 1
ATOM 716 C C . SER A 1 94 ? 4.966 5.098 -0.720 1.00 88.75 94 SER A C 1
ATOM 718 O O . SER A 1 94 ? 5.059 5.477 -1.889 1.00 88.75 94 SER A O 1
ATOM 720 N N . MET A 1 95 ? 5.846 4.244 -0.188 1.00 87.62 95 MET A N 1
ATOM 721 C CA . MET A 1 95 ? 7.014 3.747 -0.924 1.00 87.62 95 MET A CA 1
ATOM 722 C C . MET A 1 95 ? 6.616 2.904 -2.136 1.00 87.62 95 MET A C 1
ATOM 724 O O . MET A 1 95 ? 7.183 3.079 -3.215 1.00 87.62 95 MET A O 1
ATOM 728 N N . SER A 1 96 ? 5.616 2.031 -1.992 1.00 86.81 96 SER A N 1
ATOM 729 C CA . SER A 1 96 ? 5.096 1.227 -3.103 1.00 86.81 96 SER A CA 1
ATOM 730 C C . SER A 1 96 ? 4.546 2.107 -4.229 1.00 86.81 96 SER A C 1
ATOM 732 O O . SER A 1 96 ? 4.879 1.899 -5.398 1.00 86.81 96 SER A O 1
ATOM 734 N N . SER A 1 97 ? 3.785 3.147 -3.878 1.00 86.69 97 SER A N 1
ATOM 735 C CA . SER A 1 97 ? 3.225 4.102 -4.840 1.00 86.69 97 SER A CA 1
ATOM 736 C C . SER A 1 97 ? 4.310 4.914 -5.549 1.00 86.69 97 SER A C 1
ATOM 738 O O . SER A 1 97 ? 4.257 5.068 -6.768 1.00 86.69 97 SER A O 1
ATOM 740 N N . LEU A 1 98 ? 5.332 5.376 -4.819 1.00 86.81 98 LEU A N 1
ATOM 741 C CA . LEU A 1 98 ? 6.455 6.125 -5.390 1.00 86.81 98 LEU A CA 1
ATOM 742 C C . LEU A 1 98 ? 7.266 5.273 -6.378 1.00 86.81 98 LEU A C 1
ATOM 744 O O . LEU A 1 98 ? 7.560 5.712 -7.494 1.00 86.81 98 LEU A O 1
ATOM 748 N N . ILE A 1 99 ? 7.599 4.040 -5.991 1.00 85.50 99 ILE A N 1
ATOM 749 C CA . ILE A 1 99 ? 8.343 3.110 -6.848 1.00 85.50 99 ILE A CA 1
ATOM 750 C C . ILE A 1 99 ? 7.492 2.725 -8.066 1.00 85.50 99 ILE A C 1
ATOM 752 O O . ILE A 1 99 ? 7.987 2.783 -9.191 1.00 85.50 99 ILE A O 1
ATOM 756 N N . GLY A 1 100 ? 6.210 2.405 -7.878 1.00 85.31 100 GLY A N 1
ATOM 757 C CA . GLY A 1 100 ? 5.289 2.096 -8.974 1.00 85.31 100 GLY A CA 1
ATOM 758 C C . GLY A 1 100 ? 5.168 3.241 -9.983 1.00 85.31 100 GLY A C 1
ATOM 759 O O . GLY A 1 100 ? 5.340 3.021 -11.182 1.00 85.31 100 GLY A O 1
ATOM 760 N N . ALA A 1 101 ? 4.962 4.471 -9.503 1.00 84.69 101 ALA A N 1
ATOM 761 C CA . ALA A 1 101 ? 4.867 5.661 -10.348 1.00 84.69 101 ALA A CA 1
ATOM 762 C C . ALA A 1 101 ? 6.156 5.905 -11.147 1.00 84.69 101 ALA A C 1
ATOM 764 O O . ALA A 1 101 ? 6.098 6.120 -12.357 1.00 84.69 101 ALA A O 1
ATOM 765 N N . SER A 1 102 ? 7.323 5.794 -10.504 1.00 84.88 102 SER A N 1
ATOM 766 C CA . SER A 1 102 ? 8.610 5.982 -11.186 1.00 84.88 102 SER A CA 1
ATOM 767 C C . SER A 1 102 ? 8.852 4.978 -12.319 1.00 84.88 102 SER A C 1
ATOM 769 O O . SER A 1 102 ? 9.414 5.346 -13.350 1.00 84.88 102 SER A O 1
ATOM 771 N N . ARG A 1 103 ? 8.389 3.729 -12.179 1.00 81.69 103 ARG A N 1
ATOM 772 C CA . ARG A 1 103 ? 8.516 2.697 -13.223 1.00 81.69 103 ARG A CA 1
ATOM 773 C C . ARG A 1 103 ? 7.604 2.968 -14.412 1.00 81.69 103 ARG A C 1
ATOM 775 O O . ARG A 1 103 ? 8.054 2.845 -15.547 1.00 81.69 103 ARG A O 1
ATOM 782 N N . ILE A 1 104 ? 6.363 3.387 -14.159 1.00 83.25 104 ILE A N 1
ATOM 783 C CA . ILE A 1 104 ? 5.430 3.808 -15.215 1.00 83.25 104 ILE A CA 1
ATOM 784 C C . ILE A 1 104 ? 6.002 5.019 -15.958 1.00 83.25 104 ILE A C 1
ATOM 786 O O . ILE A 1 104 ? 6.042 5.030 -17.186 1.00 83.25 104 ILE A O 1
ATOM 790 N N . LEU A 1 105 ? 6.505 6.011 -15.218 1.00 82.88 105 LEU A N 1
ATOM 791 C CA . LEU A 1 105 ? 7.128 7.203 -15.786 1.00 82.88 105 LEU A CA 1
ATOM 792 C C . LEU A 1 105 ? 8.354 6.851 -16.640 1.00 82.88 105 LEU A C 1
ATOM 794 O O . LEU A 1 105 ? 8.538 7.409 -17.719 1.00 82.88 105 LEU A O 1
ATOM 798 N N . HIS A 1 106 ? 9.178 5.909 -16.180 1.00 81.50 106 HIS A N 1
ATOM 799 C CA . HIS A 1 106 ? 10.335 5.436 -16.931 1.00 81.50 106 HIS A CA 1
ATOM 800 C C . HIS A 1 106 ? 9.938 4.695 -18.217 1.00 81.50 106 HIS A C 1
ATOM 802 O O . HIS A 1 106 ? 10.540 4.935 -19.263 1.00 81.50 106 HIS A O 1
ATOM 808 N N . ALA A 1 107 ? 8.917 3.833 -18.163 1.00 78.81 107 ALA A N 1
ATOM 809 C CA . ALA A 1 107 ? 8.385 3.160 -19.348 1.00 78.81 107 ALA A CA 1
ATOM 810 C C . ALA A 1 107 ? 7.861 4.180 -20.374 1.00 78.81 107 ALA A C 1
ATOM 812 O O . ALA A 1 107 ? 8.263 4.150 -21.533 1.00 78.81 107 ALA A O 1
ATOM 813 N N . LEU A 1 108 ? 7.089 5.167 -19.917 1.00 79.88 108 LEU A N 1
ATOM 814 C CA . LEU A 1 108 ? 6.581 6.253 -20.756 1.00 79.88 108 LEU A CA 1
ATOM 815 C C . LEU A 1 108 ? 7.704 7.100 -21.381 1.00 79.88 108 LEU A C 1
ATOM 817 O O . LEU A 1 108 ? 7.610 7.508 -22.537 1.00 79.88 108 LEU A O 1
ATOM 821 N N . ALA A 1 109 ? 8.778 7.362 -20.629 1.00 77.62 109 ALA A N 1
ATOM 822 C CA . ALA A 1 109 ? 9.959 8.068 -21.126 1.00 77.62 109 ALA A CA 1
ATOM 823 C C . ALA A 1 109 ? 10.733 7.255 -22.176 1.00 77.62 109 ALA A C 1
ATOM 825 O O . ALA A 1 109 ? 11.373 7.831 -23.056 1.00 77.62 109 ALA A O 1
ATOM 826 N N . ARG A 1 110 ? 10.699 5.921 -22.087 1.00 75.19 110 ARG A N 1
ATOM 827 C CA . ARG A 1 110 ? 11.328 5.026 -23.064 1.00 75.19 110 ARG A CA 1
ATOM 828 C C . ARG A 1 110 ? 10.568 4.991 -24.387 1.00 75.19 110 ARG A C 1
ATOM 830 O O . ARG A 1 110 ? 11.218 4.884 -25.423 1.00 75.19 110 ARG A O 1
ATOM 837 N N . ASP A 1 111 ? 9.250 5.146 -24.337 1.00 80.56 111 ASP A N 1
ATOM 838 C CA . ASP A 1 111 ? 8.375 5.197 -25.513 1.00 80.56 111 ASP A CA 1
ATOM 839 C C . ASP A 1 111 ? 8.411 6.565 -26.234 1.00 80.56 111 ASP A C 1
ATOM 841 O O . ASP A 1 111 ? 7.665 6.784 -27.184 1.00 80.56 111 ASP A O 1
ATOM 845 N N . ASP A 1 112 ? 9.266 7.497 -25.781 1.00 72.50 112 ASP A N 1
ATOM 846 C CA . ASP A 1 112 ? 9.501 8.843 -26.336 1.00 72.50 112 ASP A CA 1
ATOM 847 C C . ASP A 1 112 ? 8.213 9.679 -26.567 1.00 72.50 112 ASP A C 1
ATOM 849 O O . ASP A 1 112 ? 8.230 10.687 -27.274 1.00 72.50 112 ASP A O 1
ATOM 853 N N . LEU A 1 113 ? 7.108 9.334 -25.885 1.00 67.75 113 LEU A N 1
ATOM 854 C CA . LEU A 1 113 ? 5.780 9.949 -26.058 1.00 67.75 113 LEU A CA 1
ATOM 855 C C . LEU A 1 113 ? 5.761 11.467 -25.794 1.00 67.75 113 LEU A C 1
ATOM 857 O O . LEU A 1 113 ? 4.947 12.192 -26.360 1.00 67.75 113 LEU A O 1
ATOM 861 N N . PHE A 1 114 ? 6.649 11.943 -24.918 1.00 65.81 114 PHE A N 1
ATOM 862 C CA . PHE A 1 114 ? 6.715 13.338 -24.464 1.00 65.81 114 PHE A CA 1
ATOM 863 C C . PHE A 1 114 ? 8.082 14.002 -24.708 1.00 65.81 114 PHE A C 1
ATOM 865 O O . PHE A 1 114 ? 8.332 15.091 -24.184 1.00 65.81 114 PHE A O 1
ATOM 872 N N . GLY A 1 115 ? 8.954 13.361 -25.500 1.00 60.16 115 GLY A N 1
ATOM 873 C CA . GLY A 1 115 ? 10.200 13.891 -26.077 1.00 60.16 115 GLY A CA 1
ATOM 874 C C . GLY A 1 115 ? 11.125 14.691 -25.147 1.00 60.16 115 GLY A C 1
ATOM 875 O O . GLY A 1 115 ? 12.127 14.183 -24.658 1.00 60.16 115 GLY A O 1
ATOM 876 N N . VAL A 1 116 ? 10.824 15.973 -24.931 1.00 62.75 116 VAL A N 1
ATOM 877 C CA . VAL A 1 116 ? 11.718 16.952 -24.286 1.00 62.75 116 VAL A CA 1
ATOM 878 C C . VAL A 1 116 ? 11.558 17.005 -22.759 1.00 62.75 116 VAL A C 1
ATOM 880 O O . VAL A 1 116 ? 12.540 17.213 -22.051 1.00 62.75 116 VAL A O 1
ATOM 883 N N . ILE A 1 117 ? 10.352 16.783 -22.224 1.00 64.25 117 ILE A N 1
ATOM 884 C CA . ILE A 1 117 ? 10.074 16.916 -20.777 1.00 64.25 117 ILE A CA 1
ATOM 885 C C . ILE A 1 117 ? 10.446 15.659 -19.976 1.00 64.25 117 ILE A C 1
ATOM 887 O O . ILE A 1 117 ? 10.839 15.770 -18.816 1.00 64.25 117 ILE A O 1
ATOM 891 N N . LEU A 1 118 ? 10.386 14.472 -20.595 1.00 62.28 118 LEU A N 1
ATOM 892 C CA . LEU A 1 118 ? 10.721 13.192 -19.951 1.00 62.28 118 LEU A CA 1
ATOM 893 C C . LEU A 1 118 ? 12.129 12.658 -20.277 1.00 62.28 118 LEU A C 1
ATOM 895 O O . LEU A 1 118 ? 12.534 11.643 -19.712 1.00 62.28 118 LEU A O 1
ATOM 899 N N . ALA A 1 119 ? 12.915 13.355 -21.105 1.00 61.41 119 ALA A N 1
ATOM 900 C CA . ALA A 1 119 ? 14.297 12.985 -21.427 1.00 61.41 119 ALA A CA 1
ATOM 901 C C . ALA A 1 119 ? 15.191 12.654 -20.202 1.00 61.41 119 ALA A C 1
ATOM 903 O O . ALA A 1 119 ? 15.897 11.642 -20.252 1.00 61.41 119 ALA A O 1
ATOM 904 N N . PRO A 1 120 ? 15.160 13.405 -19.076 1.00 63.75 120 PRO A N 1
ATOM 905 C CA . PRO A 1 120 ? 15.978 13.066 -17.907 1.00 63.75 120 PRO A CA 1
ATOM 906 C C . PRO A 1 120 ? 15.497 11.810 -17.158 1.00 63.75 120 PRO A C 1
ATOM 908 O O . PRO A 1 120 ? 16.301 11.155 -16.497 1.00 63.75 120 PRO A O 1
ATOM 911 N N . ALA A 1 121 ? 14.226 11.411 -17.292 1.00 61.34 121 ALA A N 1
ATOM 912 C CA . ALA A 1 121 ? 13.682 10.198 -16.666 1.00 61.34 121 ALA A CA 1
ATOM 913 C C . ALA A 1 121 ? 14.118 8.896 -17.376 1.00 61.34 121 ALA A C 1
ATOM 915 O O . ALA A 1 121 ? 13.904 7.797 -16.855 1.00 61.34 121 ALA A O 1
ATOM 916 N N . LYS A 1 122 ? 14.771 9.006 -18.542 1.00 59.69 122 LYS A N 1
ATOM 917 C CA . LYS A 1 122 ? 15.332 7.881 -19.311 1.00 59.69 122 LYS A CA 1
ATOM 918 C C . LYS A 1 122 ? 16.639 7.341 -18.708 1.00 59.69 122 LYS A C 1
ATOM 920 O O . LYS A 1 122 ? 17.059 6.238 -19.048 1.00 59.69 122 LYS A O 1
ATOM 925 N N . VAL A 1 123 ? 17.280 8.091 -17.804 1.00 67.12 123 VAL A N 1
ATOM 926 C CA . VAL A 1 123 ? 18.571 7.717 -17.208 1.00 67.12 123 VAL A CA 1
ATOM 927 C C . VAL A 1 123 ? 18.397 6.573 -16.205 1.00 67.12 123 VAL A C 1
ATOM 929 O O . VAL A 1 123 ? 17.737 6.709 -15.173 1.00 67.12 123 VAL A O 1
ATOM 932 N N . VAL A 1 124 ? 19.051 5.449 -16.495 1.00 71.44 124 VAL A N 1
ATOM 933 C CA . VAL A 1 124 ? 19.113 4.263 -15.632 1.00 71.44 124 VAL A CA 1
ATOM 934 C C . VAL A 1 124 ? 20.480 4.140 -14.965 1.00 71.44 124 VAL A C 1
ATOM 936 O O . VAL A 1 124 ? 21.504 4.535 -15.523 1.00 71.44 124 VAL A O 1
ATOM 939 N N . SER A 1 125 ? 20.508 3.591 -13.750 1.00 73.25 125 SER A N 1
ATOM 940 C CA . SER A 1 125 ? 21.758 3.206 -13.083 1.00 73.25 125 SER A CA 1
ATOM 941 C C . SER A 1 125 ? 22.355 1.944 -13.725 1.00 73.25 125 SER A C 1
ATOM 943 O O . SER A 1 125 ? 21.654 1.195 -14.406 1.00 73.25 125 SER A O 1
ATOM 945 N N . ARG A 1 126 ? 23.634 1.648 -13.448 1.00 57.31 126 ARG A N 1
ATOM 946 C CA . ARG A 1 126 ? 24.334 0.434 -13.926 1.00 57.31 126 ARG A CA 1
ATOM 947 C C . ARG A 1 126 ? 23.622 -0.879 -13.566 1.00 57.31 126 ARG A C 1
ATOM 949 O O . ARG A 1 126 ? 23.835 -1.874 -14.242 1.00 57.31 126 ARG A O 1
ATOM 956 N N . GLY A 1 127 ? 22.778 -0.877 -12.532 1.00 63.50 127 GLY A N 1
ATOM 957 C CA . GLY A 1 127 ? 21.954 -2.022 -12.123 1.00 63.50 127 GLY A CA 1
ATOM 958 C C . GLY A 1 127 ? 20.549 -2.077 -12.739 1.00 63.50 127 GLY A C 1
ATOM 959 O O . GLY A 1 127 ? 19.724 -2.832 -12.242 1.00 63.50 127 GLY A O 1
ATOM 960 N N . GLY A 1 128 ? 20.229 -1.249 -13.741 1.00 69.50 128 GLY A N 1
ATOM 961 C CA . GLY A 1 128 ? 18.906 -1.227 -14.386 1.00 69.50 128 GLY A CA 1
ATOM 962 C C . GLY A 1 128 ? 17.808 -0.482 -13.613 1.00 69.50 128 GLY A C 1
ATOM 963 O O . GLY A 1 128 ? 16.680 -0.406 -14.086 1.00 69.50 128 GLY A O 1
ATOM 964 N N . ASN A 1 129 ? 18.123 0.107 -12.453 1.00 74.25 129 ASN A N 1
ATOM 965 C CA . ASN A 1 129 ? 17.168 0.873 -11.645 1.00 74.25 129 ASN A CA 1
ATOM 966 C C . ASN A 1 129 ? 17.020 2.327 -12.164 1.00 74.25 129 ASN A C 1
ATOM 968 O O . ASN A 1 129 ? 18.035 3.042 -12.234 1.00 74.25 129 ASN A O 1
ATOM 972 N N . PRO A 1 130 ? 15.800 2.799 -12.499 1.00 76.75 130 PRO A N 1
ATOM 973 C CA . PRO A 1 130 ? 15.545 4.156 -12.991 1.00 76.75 130 PRO A CA 1
ATOM 974 C C . PRO A 1 130 ? 15.509 5.198 -11.856 1.00 76.75 130 PRO A C 1
ATOM 976 O O . PRO A 1 130 ? 14.478 5.795 -11.548 1.00 76.75 130 PRO A O 1
ATOM 979 N N . TRP A 1 131 ? 16.662 5.455 -11.232 1.00 78.88 131 TRP A N 1
ATOM 980 C CA . TRP A 1 131 ? 16.787 6.404 -10.112 1.00 78.88 131 TRP A CA 1
ATOM 981 C C . TRP A 1 131 ? 16.360 7.839 -10.472 1.00 78.88 131 TRP A C 1
ATOM 983 O O . TRP A 1 131 ? 15.792 8.543 -9.637 1.00 78.88 131 TRP A O 1
ATOM 993 N N . ALA A 1 132 ? 16.579 8.265 -11.720 1.00 79.56 132 ALA A N 1
ATOM 994 C CA . ALA A 1 132 ? 16.184 9.592 -12.182 1.00 79.56 132 ALA A CA 1
ATOM 995 C C . ALA A 1 132 ? 14.653 9.753 -12.223 1.00 79.56 132 ALA A C 1
ATOM 997 O O . ALA A 1 132 ? 14.130 10.801 -11.846 1.00 79.56 132 ALA A O 1
ATOM 998 N N . ALA A 1 133 ? 13.922 8.696 -12.595 1.00 80.81 133 ALA A N 1
ATOM 999 C CA . ALA A 1 133 ? 12.460 8.697 -12.579 1.00 80.81 133 ALA A CA 1
ATOM 1000 C C . ALA A 1 133 ? 11.898 8.749 -11.147 1.00 80.81 133 ALA A C 1
ATOM 1002 O O . ALA A 1 133 ? 10.866 9.383 -10.910 1.00 80.81 133 ALA A O 1
ATOM 1003 N N . VAL A 1 134 ? 12.593 8.137 -10.179 1.00 83.81 134 VAL A N 1
ATOM 1004 C CA . VAL A 1 134 ? 12.241 8.223 -8.750 1.00 83.81 134 VAL A CA 1
ATOM 1005 C C . VAL A 1 134 ? 12.383 9.657 -8.244 1.00 83.81 134 VAL A C 1
ATOM 1007 O O . VAL A 1 134 ? 11.447 10.180 -7.644 1.00 83.81 134 VAL A O 1
ATOM 1010 N N . LEU A 1 135 ? 13.509 10.323 -8.527 1.00 85.00 135 LEU A N 1
ATOM 1011 C CA . LEU A 1 135 ? 13.723 11.720 -8.126 1.00 85.00 135 LEU A CA 1
ATOM 1012 C C . LEU A 1 135 ? 12.725 12.677 -8.779 1.00 85.00 135 LEU A C 1
ATOM 1014 O O . LEU A 1 135 ? 12.240 13.592 -8.118 1.00 85.00 135 LEU A O 1
ATOM 1018 N N . TYR A 1 136 ? 12.389 12.454 -10.050 1.00 82.94 136 TYR A N 1
ATOM 1019 C CA . TYR A 1 136 ? 11.392 13.267 -10.743 1.00 82.94 136 TYR A CA 1
ATOM 1020 C C . TYR A 1 136 ? 9.997 13.106 -10.121 1.00 82.94 136 TYR A C 1
ATOM 1022 O O . TYR A 1 136 ? 9.315 14.093 -9.851 1.00 82.94 136 TYR A O 1
ATOM 1030 N N . SER A 1 137 ? 9.605 11.864 -9.819 1.00 85.44 137 SER A N 1
ATOM 1031 C CA . SER A 1 137 ? 8.338 11.562 -9.141 1.00 85.44 137 SER A CA 1
ATOM 1032 C C . SER A 1 137 ? 8.298 12.174 -7.738 1.00 85.44 137 SER A C 1
ATOM 1034 O O . SER A 1 137 ? 7.302 12.785 -7.362 1.00 85.44 137 SER A O 1
ATOM 1036 N N . TRP A 1 138 ? 9.399 12.082 -6.987 1.00 86.94 138 TRP A N 1
ATOM 1037 C CA . TRP A 1 138 ? 9.535 12.719 -5.677 1.00 86.94 138 TRP A CA 1
ATOM 1038 C C . TRP A 1 138 ? 9.405 14.246 -5.762 1.00 86.94 138 TRP A C 1
ATOM 1040 O O . TRP A 1 138 ? 8.651 14.834 -4.990 1.00 86.94 138 TRP 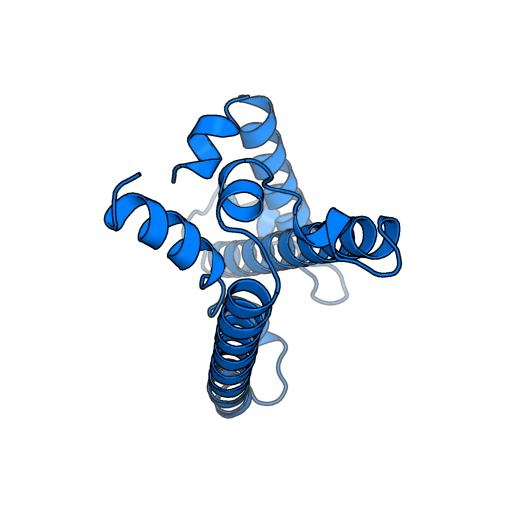A O 1
ATOM 1050 N N . GLY A 1 139 ? 10.071 14.884 -6.729 1.00 86.62 139 GLY A N 1
ATOM 1051 C CA . GLY A 1 139 ? 9.982 16.329 -6.942 1.00 86.62 139 GLY A CA 1
ATOM 1052 C C . GLY A 1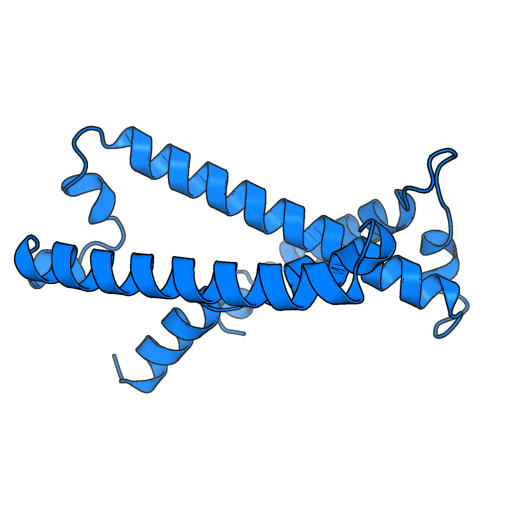 139 ? 8.564 16.791 -7.282 1.00 86.62 139 GLY A C 1
ATOM 1053 O O . GLY A 1 139 ? 8.087 17.771 -6.712 1.00 86.62 139 GLY A O 1
ATOM 1054 N N . LEU A 1 140 ? 7.856 16.056 -8.147 1.00 83.12 140 LEU A N 1
ATOM 1055 C CA . LEU A 1 140 ? 6.449 16.328 -8.460 1.00 83.12 140 LEU A CA 1
ATOM 1056 C C . LEU A 1 140 ? 5.547 16.194 -7.230 1.00 83.12 140 LEU A C 1
ATOM 1058 O O . LEU A 1 140 ? 4.748 17.091 -6.961 1.00 83.12 140 LEU A O 1
ATOM 1062 N N . VAL A 1 141 ? 5.697 15.114 -6.458 1.00 84.19 141 VAL A N 1
ATOM 1063 C CA . VAL A 1 141 ? 4.944 14.921 -5.209 1.00 84.19 141 VAL A CA 1
ATOM 1064 C C . VAL A 1 141 ? 5.225 16.064 -4.234 1.00 84.19 141 VAL A C 1
ATOM 1066 O O . VAL A 1 141 ? 4.292 16.619 -3.659 1.00 84.19 141 VAL A O 1
ATOM 1069 N N . GLN A 1 142 ? 6.484 16.483 -4.094 1.00 85.38 142 GLN A N 1
ATOM 1070 C CA . GLN A 1 142 ? 6.860 17.581 -3.209 1.00 85.38 142 GLN A CA 1
ATOM 1071 C C . GLN A 1 142 ? 6.233 18.916 -3.641 1.00 85.38 142 GLN A C 1
ATOM 1073 O O . GLN A 1 142 ? 5.756 19.661 -2.788 1.00 85.38 142 GLN A O 1
ATOM 1078 N N . LEU A 1 143 ? 6.172 19.209 -4.944 1.00 83.81 143 LEU A N 1
ATOM 1079 C CA . LEU A 1 143 ? 5.492 20.403 -5.465 1.00 83.81 143 LEU A CA 1
ATOM 1080 C C . LEU A 1 143 ? 3.986 20.383 -5.169 1.00 83.81 143 LEU A C 1
ATOM 1082 O O . LEU A 1 143 ? 3.431 21.401 -4.754 1.00 83.81 143 LEU A O 1
ATOM 1086 N N . VAL A 1 144 ? 3.335 19.227 -5.324 1.00 81.75 144 VAL A N 1
ATOM 1087 C CA . VAL A 1 144 ? 1.909 19.053 -4.995 1.00 81.75 144 VAL A CA 1
ATOM 1088 C C . VAL A 1 144 ? 1.661 19.229 -3.494 1.00 81.75 144 VAL A C 1
ATOM 1090 O O . VAL A 1 144 ? 0.697 19.889 -3.105 1.00 81.75 144 VAL A O 1
ATOM 1093 N N . LEU A 1 145 ? 2.543 18.702 -2.641 1.00 80.50 145 LEU A N 1
ATOM 1094 C CA . LEU A 1 145 ? 2.458 18.886 -1.189 1.00 80.50 145 LEU A CA 1
ATOM 1095 C C . LEU A 1 145 ? 2.657 20.354 -0.782 1.00 80.50 145 LEU A C 1
ATOM 1097 O O . LEU A 1 145 ? 1.913 20.861 0.058 1.00 80.50 145 LEU A O 1
ATOM 1101 N N . LEU A 1 146 ? 3.613 21.054 -1.401 1.00 79.44 146 LEU A N 1
ATOM 1102 C CA . LEU A 1 146 ? 3.880 22.476 -1.150 1.00 79.44 146 LEU A CA 1
ATOM 1103 C C . LEU A 1 146 ? 2.742 23.392 -1.628 1.00 79.44 146 LEU A C 1
ATOM 1105 O O . LEU A 1 146 ? 2.531 24.450 -1.041 1.00 79.44 146 LEU A O 1
ATOM 1109 N N . ALA A 1 147 ? 1.959 22.972 -2.628 1.00 73.62 147 ALA A N 1
ATOM 1110 C CA . ALA A 1 147 ? 0.730 23.657 -3.038 1.00 73.62 147 ALA A CA 1
ATOM 1111 C C . ALA A 1 147 ? -0.402 23.576 -1.981 1.00 73.62 147 ALA A C 1
ATOM 1113 O O . ALA A 1 147 ? -1.425 24.250 -2.110 1.00 73.62 147 ALA A O 1
ATOM 1114 N N . GLY A 1 148 ? -0.212 22.804 -0.902 1.00 56.78 148 GLY A N 1
ATOM 1115 C CA . GLY A 1 148 ? -0.796 23.100 0.409 1.00 56.78 148 GLY A CA 1
ATOM 1116 C C . GLY A 1 148 ? -2.251 22.692 0.644 1.00 56.78 148 GLY A C 1
ATOM 1117 O O . GLY A 1 148 ? -2.807 23.045 1.682 1.00 56.78 148 GLY A O 1
ATOM 1118 N N . LYS A 1 149 ? -2.894 21.932 -0.249 1.00 55.75 149 LYS A N 1
ATOM 1119 C CA . LYS A 1 149 ? -4.280 21.475 -0.033 1.00 55.75 149 LYS A CA 1
ATOM 1120 C C . LYS A 1 149 ? -4.397 19.960 0.151 1.00 55.75 149 LYS A C 1
ATOM 1122 O O . LYS A 1 149 ? -5.025 19.266 -0.642 1.00 55.75 149 LYS A O 1
ATOM 1127 N N . LEU A 1 150 ? -3.853 19.449 1.256 1.00 53.53 150 LEU A N 1
ATOM 1128 C CA . LEU A 1 150 ? -4.024 18.045 1.670 1.00 53.53 150 LEU A CA 1
ATOM 1129 C C . LEU A 1 150 ? -5.509 17.640 1.773 1.00 53.53 150 LEU A C 1
ATOM 1131 O O . LEU A 1 150 ? -5.886 16.571 1.302 1.00 53.53 150 LEU A O 1
A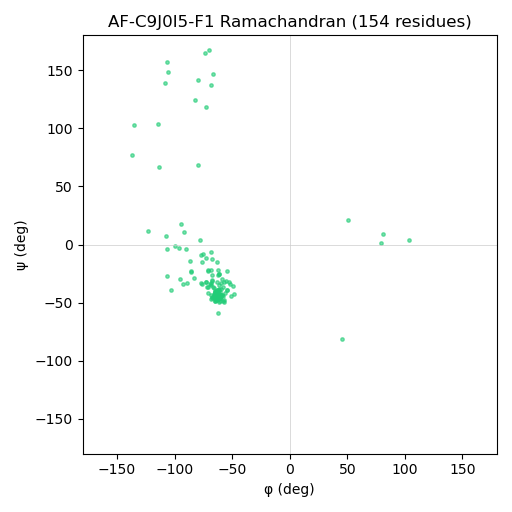TOM 1135 N N . ASN A 1 151 ? -6.372 18.530 2.281 1.00 53.41 151 ASN A N 1
ATOM 1136 C CA . ASN A 1 151 ? -7.810 18.255 2.406 1.00 53.41 151 ASN A CA 1
ATOM 1137 C C . ASN A 1 151 ? -8.568 18.213 1.068 1.00 53.41 151 ASN A C 1
ATOM 1139 O O . ASN A 1 151 ? -9.621 17.588 1.014 1.00 53.41 151 ASN A O 1
ATOM 1143 N N . THR A 1 152 ? -8.072 18.835 -0.011 1.00 53.94 152 THR A N 1
ATOM 1144 C CA . THR A 1 152 ? -8.686 18.645 -1.342 1.00 53.94 152 THR A CA 1
ATOM 1145 C C . THR A 1 152 ? -8.148 17.412 -2.056 1.00 53.94 1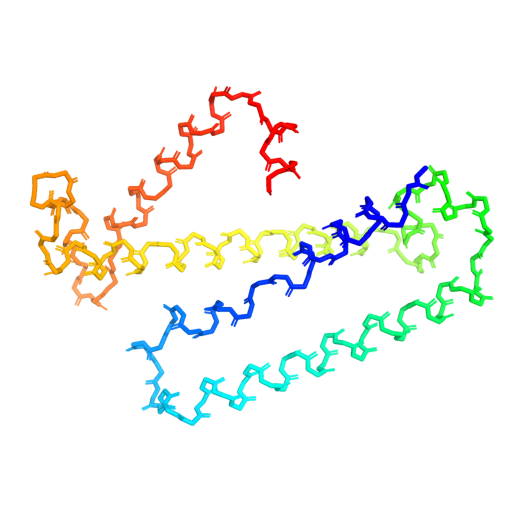52 THR A C 1
ATOM 1147 O O . THR A 1 152 ? -8.833 16.881 -2.917 1.00 53.94 152 THR A O 1
ATOM 1150 N N . LEU A 1 153 ? -6.944 16.950 -1.707 1.00 50.28 153 LEU A N 1
ATOM 1151 C CA . LEU A 1 153 ? -6.332 15.756 -2.297 1.00 50.28 153 LEU A CA 1
ATOM 1152 C C . LEU A 1 153 ? -6.923 14.460 -1.731 1.00 50.28 153 LEU A C 1
ATOM 1154 O O . LEU A 1 153 ? -7.063 13.496 -2.467 1.00 50.28 153 LEU A O 1
ATOM 1158 N N . ALA A 1 154 ? -7.316 14.442 -0.454 1.00 47.59 154 ALA A N 1
ATOM 1159 C CA . ALA A 1 154 ? -7.969 13.285 0.166 1.00 47.59 154 ALA A CA 1
ATOM 1160 C C . ALA A 1 154 ? -9.429 13.064 -0.293 1.00 47.59 154 ALA A C 1
ATOM 1162 O O . ALA A 1 154 ? -10.013 12.028 0.014 1.00 47.59 154 ALA A O 1
AT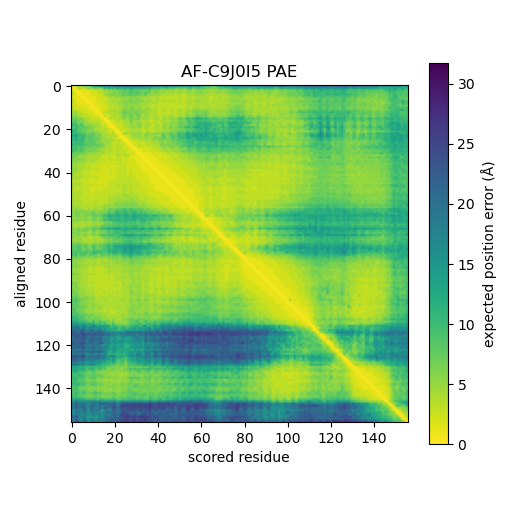OM 1163 N N . ALA A 1 155 ? -10.027 14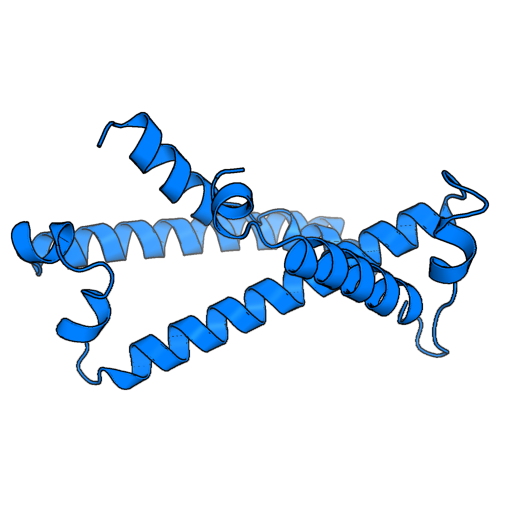.042 -0.985 1.00 40.78 155 ALA A N 1
ATOM 1164 C CA . ALA A 1 155 ? -11.402 13.990 -1.488 1.00 40.78 155 ALA A CA 1
ATOM 1165 C C . ALA A 1 155 ? -11.513 13.545 -2.963 1.00 40.78 155 ALA A C 1
ATOM 1167 O O . ALA A 1 155 ? -12.633 13.450 -3.468 1.00 40.78 155 ALA A O 1
ATOM 1168 N N . VAL A 1 156 ? -10.380 13.314 -3.640 1.00 42.38 156 VAL A N 1
ATOM 1169 C CA . VAL A 1 156 ? -10.281 12.824 -5.030 1.00 42.38 156 VAL A CA 1
ATOM 1170 C C . VAL A 1 156 ? -10.005 11.327 -5.047 1.00 42.38 156 VAL A C 1
ATOM 1172 O O . VAL A 1 156 ? -9.210 10.868 -4.197 1.00 42.38 156 VAL A O 1
#

Sequence (156 aa):
MNFASVFAVLFNGCTGIMAGANMSGELKDPSRAIPLGTIVAVAYTFFVYVLLFFLSSFTCDRTLLQEDYGFFRAISLWPPLVLIGIYATALSASMSSLIGASRILHALARDDLFGVILAPAKVVSRGGNPWAAVLYSWGLVQLVLLAGKLNTLAAV

pLDDT: mean 81.93, std 11.5, range [40.78, 96.12]

Radius of gyration: 19.81 Å; Cα contacts (8 Å, |Δi|>4): 80; chains: 1; bounding box: 49×40×51 Å

InterPro domains:
  IPR004841 Amino acid permease/SLC12A domain [PF00324] (1-153)
  IPR004842 SLC12A transporter family [PTHR11827] (2-155)

Foldseek 3Di:
DDPVVVCVVVVVVLPDLCLLVLCLVVDPDSVPCSVVVSVVVSVVVVVVVVVCVVVCVVPDDPVLVVPDPLSVLVPDPHNVVVVVVVVVVVVVVVVSVLQSQLSVLCVVVVVCVPPPPSVQQVDADPVRHSVSSSVVSVVVVVVVVVVPCPVVVVVD

Organism: Homo sapiens (NCBI:txid9606)

Solvent-accessible surface area (backbone atoms only — not comparable to full-atom values): 8958 Å² total; per-residue (Å²): 139,53,72,68,61,55,48,54,59,54,50,60,72,68,56,66,73,60,62,64,57,54,47,38,93,76,46,95,54,40,89,58,48,44,62,52,52,46,52,52,50,53,54,51,50,51,50,52,52,54,50,50,52,54,53,48,64,77,72,52,56,71,65,52,70,72,73,38,96,60,47,69,38,75,74,39,96,53,44,67,58,51,55,52,50,51,53,52,50,52,52,49,52,50,52,51,50,49,54,35,50,14,46,52,51,26,52,48,29,68,68,50,78,60,58,80,82,34,53,69,25,55,45,57,44,100,85,73,49,46,57,42,13,38,52,52,48,51,50,53,51,50,52,58,58,71,69,63,50,67,79,63,58,75,74,106

Mean predicted aligned error: 8.12 Å